Protein AF-A0A536BCS8-F1 (afdb_monomer)

Secondary structure (DSSP, 8-state):
-HHHHTTS--PEEPTT--EE--HHHHHHHHHHHHHHHTS---HHHHHHHHHHHHHHHHTT--THHHHHHHHHHHHTTS----

Nearest PDB structures (foldseek):
  5d90-assembly2_C  TM=6.331E-01  e=3.136E-01  Haemophilus influenzae Rd KW20
  7cla-assembly1_A-2  TM=3.798E-01  e=1.920E-01  Caulobacter vibrioides CB15
  3gp4-assembly1_A  TM=5.224E-01  e=6.321E-01  Listeria monocytogenes serotype 4b str. F2365
  3gpv-assembly1_A  TM=5.366E-01  e=2.954E+00  [Bacillus thuringiensis] serovar konkukian

Foldseek 3Di:
DVCVVLVQADFDADPVRDGDDDVVRVVSVVQVCCCCPVVVDDPVRSVVVVVVVVVCVVVVNDVVVVVVVVVVVVVVPPDDDD

Mean predicted aligned error: 11.86 Å

Radius of gyration: 17.62 Å; Cα contacts (8 Å, |Δi|>4): 40; chains: 1; bounding box: 31×37×53 Å

Structure (mmCIF, N/CA/C/O backbone):
data_AF-A0A536BCS8-F1
#
_entry.id   AF-A0A536BCS8-F1
#
loop_
_atom_site.group_PDB
_atom_site.id
_atom_site.type_symbol
_atom_site.label_atom_id
_atom_site.label_alt_id
_atom_site.label_comp_id
_atom_site.label_asym_id
_atom_site.label_entity_id
_atom_site.label_seq_id
_atom_site.pdbx_PDB_ins_code
_atom_site.Cartn_x
_atom_site.Cartn_y
_atom_site.Cartn_z
_atom_site.occupancy
_atom_site.B_iso_or_equiv
_atom_site.auth_seq_id
_atom_site.auth_comp_id
_atom_site.auth_asym_id
_atom_site.auth_atom_id
_atom_site.pdbx_PDB_model_num
ATOM 1 N N . MET A 1 1 ? 8.405 -13.511 -0.590 1.00 68.56 1 MET A N 1
ATOM 2 C CA . MET A 1 1 ? 8.315 -12.630 0.601 1.00 68.56 1 MET A CA 1
ATOM 3 C C . MET A 1 1 ? 6.860 -12.614 1.065 1.00 68.56 1 MET A C 1
ATOM 5 O O . MET A 1 1 ? 6.007 -12.765 0.203 1.00 68.56 1 MET A O 1
ATOM 9 N N . ILE A 1 2 ? 6.562 -12.437 2.361 1.00 76.19 2 ILE A N 1
ATOM 10 C CA . ILE A 1 2 ? 5.178 -12.469 2.902 1.00 76.19 2 ILE A CA 1
ATOM 11 C C . ILE A 1 2 ? 4.237 -11.496 2.158 1.00 76.19 2 ILE A C 1
ATOM 13 O O . ILE A 1 2 ? 3.086 -11.813 1.892 1.00 76.19 2 ILE A O 1
ATOM 17 N N . TYR A 1 3 ? 4.734 -10.335 1.726 1.00 76.12 3 TYR A N 1
ATOM 18 C CA . TYR A 1 3 ? 3.922 -9.367 0.974 1.00 76.12 3 TYR A CA 1
ATOM 19 C C . TYR A 1 3 ? 3.657 -9.769 -0.490 1.00 76.12 3 TYR A C 1
ATOM 21 O O . TYR A 1 3 ? 2.656 -9.355 -1.069 1.00 76.12 3 TYR A O 1
ATOM 29 N N . GLU A 1 4 ? 4.523 -10.593 -1.088 1.00 76.44 4 GLU A N 1
ATOM 30 C CA . GLU A 1 4 ? 4.311 -11.141 -2.439 1.00 76.44 4 GLU A CA 1
ATOM 31 C C . GLU A 1 4 ? 3.261 -12.252 -2.422 1.00 76.44 4 GLU A C 1
ATOM 33 O O . GLU A 1 4 ? 2.409 -12.299 -3.302 1.00 76.44 4 GLU A O 1
ATOM 38 N N . SER A 1 5 ? 3.307 -13.136 -1.414 1.00 73.44 5 SER A N 1
ATOM 39 C CA . SER A 1 5 ? 2.323 -14.218 -1.266 1.00 73.44 5 SER A CA 1
ATOM 40 C C . SER A 1 5 ? 0.918 -13.677 -1.027 1.00 73.44 5 SER A C 1
ATOM 42 O O . SER A 1 5 ? -0.056 -14.254 -1.492 1.00 73.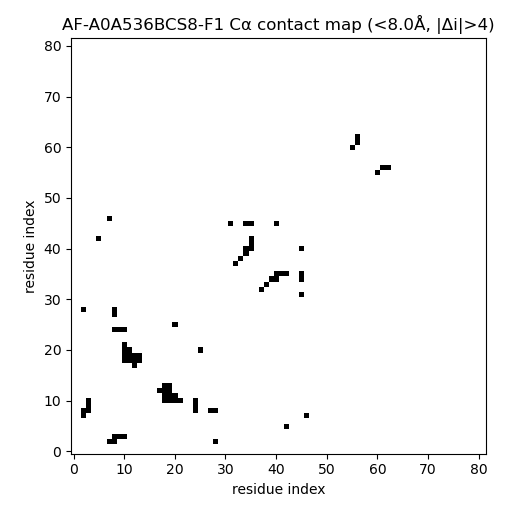44 5 SER A O 1
ATOM 44 N N . GLU A 1 6 ? 0.820 -12.520 -0.375 1.00 71.69 6 GLU A N 1
ATOM 45 C CA . GLU A 1 6 ? -0.444 -11.830 -0.128 1.00 71.69 6 GLU A CA 1
ATOM 46 C C . GLU A 1 6 ? -0.918 -10.953 -1.300 1.00 71.69 6 GLU A C 1
ATOM 48 O O . GLU A 1 6 ? -1.919 -10.250 -1.159 1.00 71.69 6 GLU A O 1
ATOM 53 N N . ASN A 1 7 ? -0.235 -10.982 -2.455 1.00 73.94 7 ASN A N 1
ATOM 54 C CA . ASN A 1 7 ? -0.517 -10.144 -3.631 1.00 73.94 7 ASN A CA 1
ATOM 55 C C . ASN A 1 7 ? -0.495 -8.625 -3.360 1.00 73.94 7 ASN A C 1
ATOM 57 O O . ASN A 1 7 ? -1.041 -7.847 -4.141 1.00 73.94 7 ASN A O 1
ATOM 61 N N . LEU A 1 8 ? 0.154 -8.182 -2.280 1.00 72.69 8 LEU A N 1
ATOM 62 C CA . LEU A 1 8 ? 0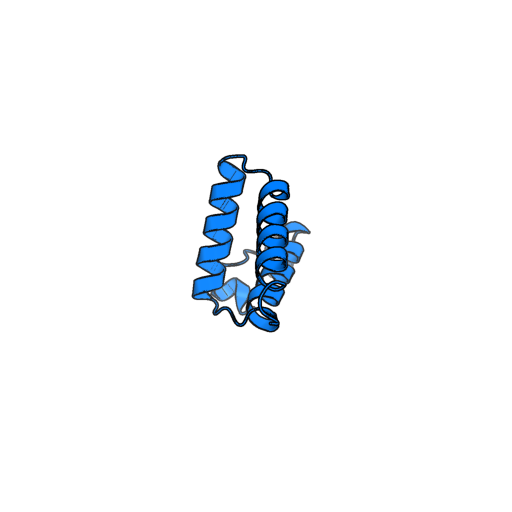.278 -6.761 -1.940 1.00 72.69 8 LEU A CA 1
ATOM 63 C C . LEU A 1 8 ? 1.319 -6.045 -2.808 1.00 72.69 8 LEU A C 1
ATOM 65 O O . LEU A 1 8 ? 1.219 -4.837 -3.033 1.00 72.69 8 LEU A O 1
ATOM 69 N N . ILE A 1 9 ? 2.320 -6.792 -3.277 1.00 79.31 9 ILE A N 1
ATOM 70 C CA . ILE A 1 9 ? 3.420 -6.313 -4.116 1.00 79.31 9 ILE A CA 1
ATOM 71 C C . ILE A 1 9 ? 3.699 -7.360 -5.188 1.00 79.31 9 ILE A C 1
ATOM 73 O O . ILE A 1 9 ? 3.717 -8.559 -4.901 1.00 79.31 9 ILE A O 1
ATOM 77 N N . LYS A 1 10 ? 3.953 -6.908 -6.418 1.00 79.12 10 LYS A N 1
ATOM 78 C CA . LYS A 1 10 ? 4.299 -7.773 -7.548 1.00 79.12 10 LYS A CA 1
ATOM 79 C C . LYS A 1 10 ? 5.660 -7.349 -8.107 1.00 79.12 10 LYS A C 1
ATOM 81 O O . LYS A 1 10 ? 5.706 -6.425 -8.913 1.00 79.12 10 LYS A O 1
ATOM 86 N N . PRO A 1 11 ? 6.769 -7.993 -7.700 1.00 81.81 11 PRO A N 1
ATOM 87 C CA . PRO A 1 11 ? 8.077 -7.658 -8.245 1.00 81.81 11 PRO A CA 1
ATOM 88 C C . PRO A 1 11 ? 8.136 -8.004 -9.731 1.00 81.81 11 PRO A C 1
ATOM 90 O O . PRO A 1 11 ? 7.593 -9.022 -10.174 1.00 81.81 11 PRO A O 1
ATOM 93 N N . GLN A 1 12 ? 8.909 -7.230 -10.483 1.00 85.00 12 GLN A N 1
ATOM 94 C CA . GLN A 1 12 ? 9.355 -7.679 -11.793 1.00 85.00 12 GLN A CA 1
ATOM 95 C C . GLN A 1 12 ? 10.482 -8.698 -11.620 1.00 85.00 12 GLN A C 1
ATOM 97 O O . GLN A 1 12 ? 11.376 -8.532 -10.785 1.00 85.00 12 GLN A O 1
ATOM 102 N N . ARG A 1 13 ? 10.449 -9.776 -12.403 1.00 86.12 13 ARG A N 1
ATOM 103 C CA . ARG A 1 13 ? 11.503 -10.796 -12.401 1.00 86.12 13 ARG A CA 1
ATOM 104 C C . ARG A 1 13 ? 12.428 -10.578 -13.588 1.00 86.12 13 ARG A C 1
ATOM 106 O O . ARG A 1 13 ? 11.964 -10.368 -14.703 1.00 86.12 13 ARG A O 1
ATOM 113 N N . THR A 1 14 ? 13.736 -10.624 -13.352 1.00 88.25 14 THR A N 1
ATOM 114 C CA . THR A 1 14 ? 14.725 -10.626 -14.440 1.00 88.25 14 THR A CA 1
ATOM 115 C C . THR A 1 14 ? 14.826 -12.011 -15.086 1.00 88.25 14 THR A C 1
ATOM 117 O O . THR A 1 14 ? 14.380 -12.997 -14.503 1.00 88.25 14 THR A O 1
ATOM 120 N N . ALA A 1 15 ? 15.484 -12.110 -16.247 1.00 86.31 15 ALA A N 1
ATOM 121 C CA . ALA A 1 15 ? 15.774 -13.391 -16.905 1.00 86.31 15 ALA A CA 1
ATOM 122 C C . ALA A 1 15 ? 16.532 -14.386 -15.996 1.00 86.31 15 ALA A C 1
ATOM 124 O O . ALA A 1 15 ? 16.333 -15.590 -16.082 1.00 86.31 15 ALA A O 1
ATOM 125 N N . THR A 1 16 ? 17.342 -13.885 -15.056 1.00 91.38 16 THR A N 1
ATOM 126 C CA . THR A 1 16 ? 18.039 -14.682 -14.024 1.00 91.38 16 THR A CA 1
ATOM 127 C C . THR A 1 16 ? 17.187 -14.914 -12.760 1.00 91.38 16 THR A C 1
ATOM 129 O O . THR A 1 16 ? 17.717 -1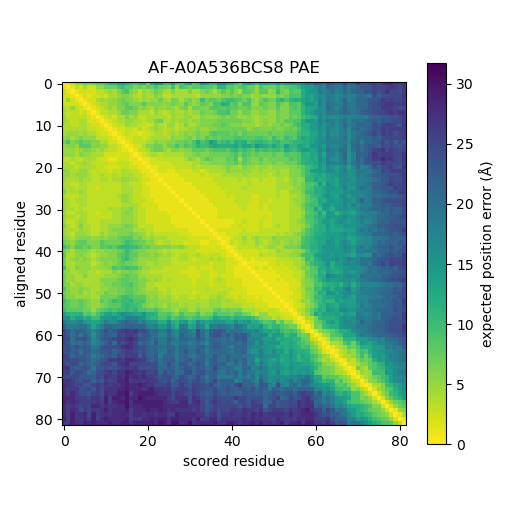5.219 -11.696 1.00 91.38 16 THR A O 1
ATOM 132 N N . ASN A 1 17 ? 15.868 -14.708 -12.828 1.00 84.00 17 ASN A N 1
ATOM 133 C CA . ASN A 1 17 ? 14.902 -14.890 -11.736 1.00 84.00 17 ASN A CA 1
ATOM 134 C C . ASN A 1 17 ? 15.145 -14.027 -10.473 1.00 84.00 17 ASN A C 1
ATOM 136 O O . ASN A 1 17 ? 14.663 -14.342 -9.381 1.00 84.00 17 ASN A O 1
ATOM 140 N N . ARG A 1 18 ? 15.871 -12.905 -10.593 1.00 87.44 18 ARG A N 1
ATOM 141 C CA . ARG A 1 18 ? 16.067 -11.956 -9.482 1.00 87.44 18 ARG A CA 1
ATOM 142 C C . ARG A 1 18 ? 14.865 -11.017 -9.385 1.00 87.44 18 ARG A C 1
ATOM 144 O O . ARG A 1 18 ? 14.364 -10.544 -10.403 1.00 87.44 18 ARG A O 1
ATOM 151 N N . ARG A 1 19 ? 14.424 -10.730 -8.156 1.00 88.56 19 ARG A N 1
ATOM 152 C CA . ARG A 1 19 ? 13.356 -9.759 -7.869 1.00 88.56 19 ARG A CA 1
ATOM 153 C C . ARG A 1 19 ? 13.888 -8.340 -8.072 1.00 88.56 19 ARG A C 1
ATOM 155 O O . ARG A 1 19 ? 14.876 -7.971 -7.440 1.00 88.56 19 ARG A O 1
ATOM 162 N N . ARG A 1 20 ? 13.235 -7.559 -8.928 1.00 88.88 20 ARG A N 1
ATOM 163 C CA . ARG A 1 20 ? 13.407 -6.109 -9.029 1.00 88.88 20 ARG A CA 1
ATOM 164 C C . ARG A 1 20 ? 12.163 -5.424 -8.487 1.00 88.88 20 ARG A C 1
ATOM 166 O O . ARG A 1 20 ? 11.043 -5.795 -8.834 1.00 88.88 20 ARG A O 1
ATOM 173 N N . TYR A 1 21 ? 12.407 -4.427 -7.653 1.00 82.00 21 TYR A N 1
ATOM 174 C CA . TYR A 1 21 ? 11.392 -3.556 -7.089 1.00 82.00 21 TYR A CA 1
ATOM 175 C C . TYR A 1 21 ? 11.598 -2.159 -7.662 1.00 82.00 21 TYR A C 1
ATOM 177 O O . TYR A 1 21 ? 12.736 -1.700 -7.785 1.00 82.00 21 TYR A O 1
ATOM 185 N N . SER A 1 22 ? 10.505 -1.513 -8.034 1.00 82.50 22 SER A N 1
ATOM 186 C CA . SER A 1 22 ? 10.475 -0.090 -8.350 1.00 82.50 22 SER A CA 1
ATOM 187 C C . SER A 1 22 ? 10.497 0.748 -7.067 1.00 82.50 22 SER A C 1
ATOM 189 O O . SER A 1 22 ? 10.240 0.236 -5.977 1.00 82.50 22 SER A O 1
ATOM 191 N N . GLU A 1 23 ? 10.757 2.052 -7.180 1.00 82.06 23 GLU A N 1
ATOM 192 C CA . GLU A 1 23 ? 10.639 2.956 -6.025 1.00 82.06 23 GLU A CA 1
ATOM 193 C C . GLU A 1 23 ? 9.216 2.942 -5.444 1.00 82.06 23 GLU A C 1
ATOM 195 O O . GLU A 1 23 ? 9.032 3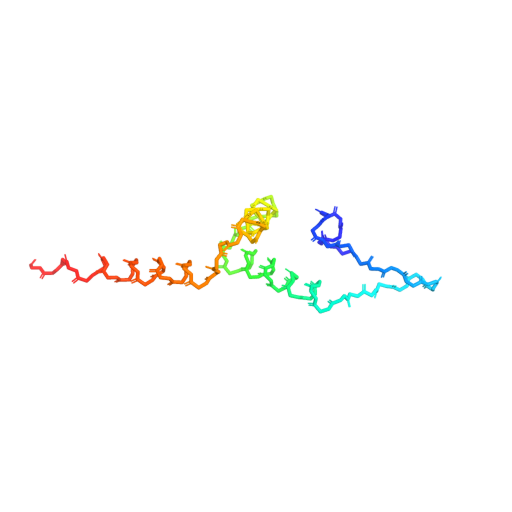.023 -4.230 1.00 82.06 23 GLU A O 1
ATOM 200 N N . ASP A 1 24 ? 8.199 2.764 -6.295 1.00 78.62 24 ASP A N 1
ATOM 201 C CA . ASP A 1 24 ? 6.818 2.651 -5.837 1.00 78.62 24 ASP A CA 1
ATOM 202 C C . ASP A 1 24 ? 6.591 1.397 -4.986 1.00 78.62 24 ASP A C 1
ATOM 204 O O . ASP A 1 24 ? 5.998 1.484 -3.911 1.00 78.62 24 ASP A O 1
ATOM 208 N N . ASP A 1 25 ? 7.158 0.257 -5.392 1.00 80.75 25 ASP A N 1
ATOM 209 C CA . ASP A 1 25 ? 7.118 -0.971 -4.593 1.00 80.75 25 ASP A CA 1
ATOM 210 C C . ASP A 1 25 ? 7.752 -0.747 -3.217 1.00 80.75 25 ASP A C 1
ATOM 212 O O . ASP A 1 25 ? 7.185 -1.145 -2.198 1.00 80.75 25 ASP A O 1
ATOM 216 N N . ILE A 1 26 ? 8.896 -0.056 -3.162 1.00 83.62 26 ILE A N 1
ATOM 217 C CA . ILE A 1 26 ? 9.566 0.266 -1.898 1.00 83.62 26 ILE A CA 1
ATOM 218 C C . ILE A 1 26 ? 8.693 1.180 -1.027 1.00 83.62 26 ILE A C 1
ATOM 220 O O . ILE A 1 26 ? 8.583 0.944 0.181 1.00 83.62 26 ILE A O 1
ATOM 224 N N . ARG A 1 27 ? 8.034 2.193 -1.602 1.00 82.62 27 ARG A N 1
ATOM 225 C CA . ARG A 1 27 ? 7.083 3.043 -0.863 1.00 82.62 27 ARG A CA 1
ATOM 226 C C . ARG A 1 27 ? 5.908 2.232 -0.322 1.00 82.62 27 ARG A C 1
ATOM 228 O O . ARG A 1 27 ? 5.585 2.362 0.860 1.00 82.62 27 ARG A O 1
ATOM 235 N N . ARG A 1 28 ? 5.324 1.339 -1.128 1.00 82.38 28 ARG A N 1
ATOM 236 C CA . ARG A 1 28 ? 4.238 0.443 -0.694 1.00 82.38 28 ARG A CA 1
ATOM 237 C C . ARG A 1 28 ? 4.676 -0.454 0.462 1.00 82.38 28 ARG A C 1
ATOM 239 O O . ARG A 1 28 ? 3.942 -0.554 1.443 1.00 82.38 28 ARG A O 1
ATOM 246 N N . VAL A 1 29 ? 5.883 -1.037 0.418 1.00 85.00 29 VAL A N 1
ATOM 247 C CA . VAL A 1 29 ? 6.437 -1.817 1.547 1.00 85.00 29 VAL A CA 1
ATOM 248 C C . VAL A 1 29 ? 6.477 -0.980 2.822 1.00 85.00 29 VAL A C 1
ATOM 250 O O . VAL A 1 29 ? 6.057 -1.466 3.872 1.00 85.00 29 VAL A O 1
ATOM 253 N N . ARG A 1 30 ? 6.971 0.264 2.755 1.00 86.62 30 ARG A N 1
ATOM 254 C CA . ARG A 1 30 ? 7.075 1.136 3.938 1.00 86.62 30 ARG A CA 1
ATOM 255 C C . ARG A 1 30 ? 5.704 1.414 4.554 1.00 86.62 30 ARG A C 1
ATOM 257 O O . ARG A 1 30 ? 5.567 1.319 5.770 1.00 86.62 30 ARG A O 1
ATOM 264 N N . VAL A 1 31 ? 4.685 1.675 3.733 1.00 84.50 31 VAL A N 1
ATOM 265 C CA . VAL A 1 31 ? 3.303 1.886 4.206 1.00 84.50 31 VAL A CA 1
ATOM 266 C C . VAL A 1 31 ? 2.742 0.624 4.860 1.00 84.50 31 VAL A C 1
ATOM 268 O O . VAL A 1 31 ? 2.196 0.689 5.959 1.00 84.50 31 VAL A O 1
ATOM 271 N N . ILE A 1 32 ? 2.926 -0.543 4.237 1.00 83.50 32 ILE A N 1
ATOM 272 C CA . ILE A 1 32 ? 2.491 -1.828 4.805 1.00 83.50 32 ILE A CA 1
ATOM 273 C C . ILE A 1 32 ? 3.170 -2.075 6.160 1.00 83.50 32 ILE A C 1
ATOM 275 O O . ILE A 1 32 ? 2.516 -2.476 7.124 1.00 83.50 32 ILE A O 1
ATOM 279 N N . GLN A 1 33 ? 4.473 -1.808 6.265 1.00 85.75 33 GLN A N 1
ATOM 280 C CA . GLN A 1 33 ? 5.213 -1.945 7.520 1.00 85.75 33 GLN A CA 1
ATOM 281 C C . GLN A 1 33 ? 4.729 -0.965 8.590 1.00 85.75 33 GLN A C 1
ATOM 283 O O . GLN A 1 33 ? 4.610 -1.353 9.748 1.00 85.75 33 GLN A O 1
ATOM 288 N N . PHE A 1 34 ? 4.418 0.276 8.219 1.00 86.38 34 PHE A N 1
ATOM 289 C CA . PHE A 1 34 ? 3.853 1.263 9.135 1.00 86.38 34 PHE A CA 1
ATOM 290 C C . PHE A 1 34 ? 2.497 0.803 9.688 1.00 86.38 34 PHE A C 1
ATOM 292 O O . PHE A 1 34 ? 2.310 0.756 10.904 1.00 86.38 34 PHE A O 1
ATOM 299 N N . LEU A 1 35 ? 1.582 0.377 8.813 1.00 83.94 35 LEU A N 1
ATOM 300 C CA . LEU A 1 35 ? 0.247 -0.077 9.211 1.00 83.94 35 LEU A CA 1
ATOM 301 C C . LEU A 1 35 ? 0.301 -1.328 10.098 1.00 83.94 35 LEU A C 1
ATOM 303 O O . LEU A 1 35 ? -0.385 -1.393 11.115 1.00 83.94 35 LEU A O 1
ATOM 307 N N . THR A 1 36 ? 1.148 -2.297 9.752 1.00 85.62 36 THR A N 1
ATOM 308 C CA . THR A 1 36 ? 1.260 -3.551 10.515 1.00 85.62 36 THR A CA 1
ATOM 309 C C . THR A 1 36 ? 1.990 -3.378 11.844 1.00 85.62 36 THR A C 1
ATOM 311 O O . THR A 1 36 ? 1.559 -3.941 12.845 1.00 85.62 36 THR A O 1
ATOM 314 N N . ARG A 1 37 ? 3.082 -2.601 11.884 1.00 87.88 37 ARG A N 1
ATOM 315 C CA . ARG A 1 37 ? 3.947 -2.498 13.073 1.00 87.88 37 ARG A CA 1
ATOM 316 C C . ARG A 1 37 ? 3.568 -1.368 14.019 1.00 87.88 37 ARG A C 1
ATOM 318 O O . ARG A 1 37 ? 3.690 -1.547 15.222 1.00 87.88 37 ARG A O 1
ATOM 325 N N . GLN A 1 38 ? 3.151 -0.215 13.498 1.00 87.06 38 GLN A N 1
ATOM 326 C CA . GLN A 1 38 ? 2.858 0.959 14.329 1.00 87.06 38 GLN A CA 1
ATOM 327 C C . GLN A 1 38 ? 1.370 1.094 14.640 1.00 87.06 38 GLN A C 1
ATOM 329 O O . GLN A 1 38 ? 1.010 1.534 15.725 1.00 87.06 38 GLN A O 1
ATOM 334 N N . LYS A 1 39 ? 0.500 0.715 13.697 1.00 85.50 39 LYS A N 1
ATOM 335 C CA . LYS A 1 39 ? -0.959 0.807 13.865 1.00 85.50 39 LYS A CA 1
ATOM 336 C C . LYS A 1 39 ? -1.620 -0.530 14.219 1.00 85.50 39 LYS A C 1
ATOM 338 O O . LYS A 1 39 ? -2.824 -0.557 14.441 1.00 85.50 39 LYS A O 1
ATOM 343 N N . GLY A 1 40 ? -0.856 -1.625 14.276 1.00 88.44 40 GLY A N 1
ATOM 344 C CA . GLY A 1 40 ? -1.360 -2.950 14.662 1.00 88.44 40 GLY A CA 1
ATOM 345 C C . GLY A 1 40 ? -2.378 -3.550 13.685 1.00 88.44 40 GLY A C 1
ATOM 346 O O . GLY A 1 40 ? -3.155 -4.425 14.058 1.00 88.44 40 GLY A O 1
ATOM 347 N N . VAL A 1 41 ? -2.407 -3.077 12.437 1.00 88.38 41 VAL A N 1
ATOM 348 C CA . VAL A 1 41 ? -3.379 -3.514 11.429 1.00 88.38 41 VAL A CA 1
ATOM 349 C C . VAL A 1 41 ? -2.957 -4.865 10.851 1.00 88.38 41 VAL A C 1
ATOM 351 O O . VAL A 1 41 ? -1.801 -5.068 10.481 1.00 88.38 41 VAL A O 1
AT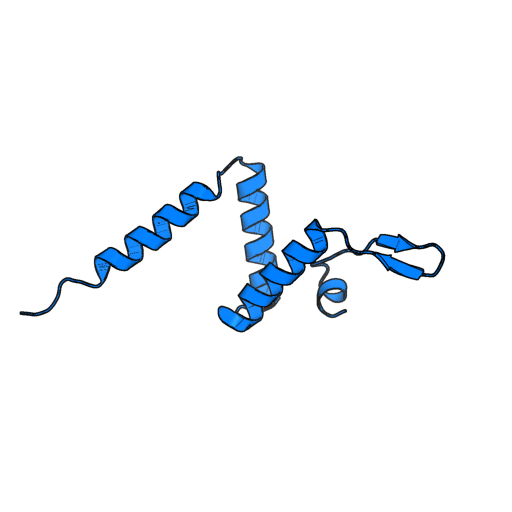OM 354 N N . ASN A 1 42 ? -3.900 -5.800 10.727 1.00 88.50 42 ASN A N 1
ATOM 355 C CA . ASN A 1 42 ? -3.640 -7.093 10.093 1.00 88.50 42 ASN A CA 1
ATOM 356 C C . ASN A 1 42 ? -3.514 -6.972 8.555 1.00 88.50 42 ASN A C 1
ATOM 358 O O . ASN A 1 42 ? -3.869 -5.963 7.948 1.00 88.50 42 ASN A O 1
ATOM 362 N N . LEU A 1 43 ? -3.031 -8.026 7.892 1.00 84.31 43 LEU A N 1
ATOM 363 C CA . LEU A 1 43 ? -2.815 -8.016 6.436 1.00 84.31 43 LEU A CA 1
ATOM 364 C C . LEU A 1 43 ? -4.107 -7.810 5.624 1.00 84.31 43 LEU A C 1
ATOM 366 O O . LEU A 1 43 ? -4.061 -7.189 4.562 1.00 84.31 43 LEU A O 1
ATOM 370 N N . ALA A 1 44 ? -5.256 -8.280 6.118 1.00 84.88 44 ALA A N 1
ATOM 371 C CA . ALA A 1 44 ? -6.549 -8.061 5.468 1.00 84.88 44 ALA A CA 1
ATOM 372 C C . ALA A 1 44 ? -6.973 -6.582 5.529 1.00 84.88 44 ALA A C 1
ATOM 374 O O . ALA A 1 44 ? -7.383 -6.010 4.521 1.00 84.88 44 ALA A O 1
ATOM 375 N N . GLY A 1 45 ? -6.785 -5.934 6.680 1.00 83.75 45 GLY A N 1
ATOM 376 C CA . GLY A 1 45 ? -7.024 -4.507 6.873 1.00 83.75 45 GLY A CA 1
ATOM 377 C C . GLY A 1 45 ? -6.084 -3.656 6.026 1.00 83.75 45 GLY A C 1
ATOM 378 O O . GLY A 1 45 ? -6.525 -2.705 5.393 1.00 83.75 45 GLY A O 1
ATOM 379 N N . VAL A 1 46 ? -4.812 -4.047 5.908 1.00 84.94 46 VAL A N 1
ATOM 380 C CA . VAL A 1 46 ? -3.858 -3.382 5.008 1.00 84.94 46 VAL A CA 1
ATOM 381 C C . VAL A 1 46 ? -4.327 -3.4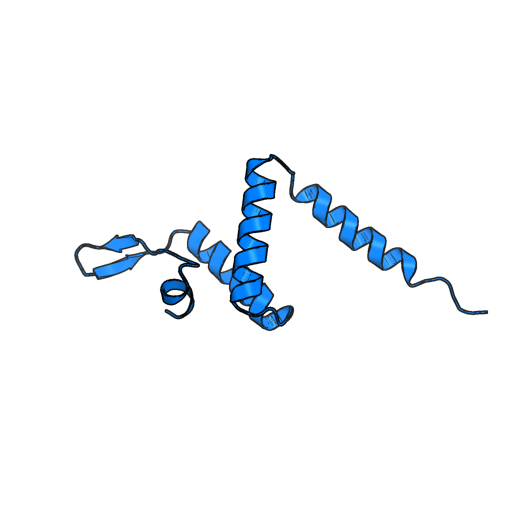37 3.552 1.00 84.94 46 VAL A C 1
ATOM 383 O O . VAL A 1 46 ? -4.272 -2.416 2.869 1.00 84.94 46 VAL A O 1
ATOM 386 N N . LYS A 1 47 ? -4.829 -4.586 3.071 1.00 82.56 47 LYS A N 1
ATOM 387 C CA . LYS A 1 47 ? -5.407 -4.691 1.716 1.00 82.56 47 LYS A CA 1
ATOM 388 C C . LYS A 1 47 ? -6.566 -3.714 1.532 1.00 82.56 47 LYS A C 1
ATOM 390 O O . LYS A 1 47 ? -6.609 -3.017 0.521 1.00 82.56 47 LYS A O 1
ATOM 395 N N . TYR A 1 48 ? -7.464 -3.638 2.514 1.00 83.25 48 TYR A N 1
ATOM 396 C CA . TYR A 1 48 ? -8.629 -2.758 2.456 1.00 83.25 48 TYR A CA 1
ATOM 397 C C . TYR A 1 48 ? -8.236 -1.275 2.456 1.00 83.25 48 TYR A C 1
ATOM 399 O O . TYR A 1 48 ? -8.717 -0.511 1.625 1.00 83.25 48 TYR A O 1
ATOM 407 N N . VAL A 1 49 ? -7.295 -0.878 3.319 1.00 83.31 49 VAL A N 1
ATOM 408 C CA . VAL A 1 49 ? -6.768 0.494 3.382 1.00 83.31 49 VAL A CA 1
ATOM 409 C C . VAL A 1 49 ? -6.079 0.878 2.075 1.00 83.31 49 VAL A C 1
ATOM 411 O O . VAL A 1 49 ? -6.339 1.950 1.543 1.00 83.31 49 VAL A O 1
ATOM 414 N N . LEU A 1 50 ? -5.235 0.008 1.515 1.00 79.81 50 LEU A N 1
ATOM 415 C CA . LEU A 1 50 ? -4.566 0.289 0.243 1.00 79.81 50 LEU A CA 1
ATOM 416 C C . LEU A 1 50 ? -5.556 0.394 -0.922 1.00 79.81 50 LEU A C 1
ATOM 418 O O . LEU A 1 50 ? -5.384 1.255 -1.781 1.00 79.81 50 LEU A O 1
ATOM 422 N N . HIS A 1 51 ? -6.590 -0.449 -0.942 1.00 79.44 51 HIS A N 1
ATOM 423 C CA . HIS A 1 51 ? -7.662 -0.366 -1.932 1.00 79.44 51 HIS A CA 1
ATOM 424 C C . HIS A 1 51 ? -8.453 0.941 -1.794 1.00 79.44 51 HIS A C 1
ATOM 426 O O . HIS A 1 51 ? -8.735 1.599 -2.793 1.00 79.44 51 HIS A O 1
ATOM 432 N N . LEU A 1 52 ? -8.755 1.354 -0.560 1.00 80.19 52 LEU A N 1
ATOM 433 C CA . LEU A 1 52 ? -9.430 2.618 -0.280 1.00 80.19 52 LEU A CA 1
ATOM 434 C C . LEU A 1 52 ? -8.582 3.811 -0.736 1.00 80.19 52 LEU A C 1
ATOM 436 O O . LEU A 1 52 ? -9.071 4.644 -1.490 1.00 80.19 52 LEU A O 1
ATOM 440 N N . LEU A 1 53 ? -7.298 3.854 -0.372 1.00 77.06 53 LEU A N 1
ATOM 441 C CA . LEU A 1 53 ? -6.368 4.903 -0.809 1.00 77.06 53 LEU A CA 1
ATOM 442 C C . LEU A 1 53 ? -6.241 4.965 -2.336 1.00 77.06 53 LEU A C 1
ATOM 444 O O . LEU A 1 53 ? -6.182 6.051 -2.905 1.00 77.06 53 LEU A O 1
ATOM 448 N N . GLN A 1 54 ? -6.238 3.813 -3.009 1.00 75.31 54 GLN A N 1
ATOM 449 C CA . GLN A 1 54 ? -6.222 3.751 -4.469 1.00 75.31 54 GLN A CA 1
ATOM 450 C C . GLN A 1 54 ? -7.526 4.280 -5.081 1.00 75.31 54 GLN A C 1
ATOM 452 O O . GLN A 1 54 ? -7.475 5.005 -6.072 1.00 75.31 54 GLN A O 1
ATOM 457 N N . SER A 1 55 ? -8.680 3.950 -4.495 1.00 71.31 55 SER A N 1
ATOM 458 C CA . SER A 1 55 ? -9.976 4.484 -4.929 1.00 71.31 55 SER A CA 1
ATOM 459 C C . SER A 1 55 ? -10.034 6.005 -4.774 1.00 71.31 55 SER A C 1
ATOM 461 O O . SER A 1 55 ? -10.466 6.688 -5.697 1.00 71.31 55 SER A O 1
ATOM 463 N N . LEU A 1 56 ? -9.535 6.538 -3.654 1.00 72.06 56 LEU A N 1
ATOM 464 C CA . LEU A 1 56 ? -9.479 7.980 -3.399 1.00 72.06 56 LEU A CA 1
ATOM 465 C C . LEU A 1 56 ? -8.527 8.688 -4.377 1.00 72.06 56 LEU A C 1
ATOM 467 O O . LEU A 1 56 ? -8.893 9.704 -4.963 1.00 72.06 56 LEU A O 1
ATOM 471 N N . GLY A 1 57 ? -7.344 8.116 -4.627 1.00 66.69 57 GLY A N 1
ATOM 472 C CA . GLY A 1 57 ? -6.388 8.650 -5.601 1.00 66.69 57 GLY A CA 1
ATOM 473 C C . GLY A 1 57 ? -6.918 8.638 -7.041 1.00 66.69 57 GLY A C 1
ATOM 474 O O . GLY A 1 57 ? -6.719 9.603 -7.772 1.00 66.69 57 GLY A O 1
ATOM 475 N N . ASN A 1 58 ? -7.656 7.594 -7.436 1.00 59.28 58 ASN A N 1
ATOM 476 C CA . ASN A 1 58 ? -8.327 7.533 -8.743 1.00 59.28 58 ASN A CA 1
ATOM 477 C C . ASN A 1 58 ? -9.499 8.521 -8.865 1.00 59.28 58 ASN A C 1
ATOM 479 O O . ASN A 1 58 ? -9.834 8.923 -9.976 1.00 59.28 58 ASN A O 1
ATOM 483 N N . GLN A 1 59 ? -10.116 8.912 -7.748 1.00 54.94 59 GLN A N 1
ATOM 484 C CA . GLN A 1 59 ? -11.155 9.945 -7.699 1.00 54.94 59 GLN A CA 1
ATOM 485 C C . GLN A 1 59 ? -10.582 11.371 -7.591 1.00 54.94 59 GLN A C 1
ATOM 487 O O . GLN A 1 59 ? -11.352 12.324 -7.541 1.00 54.94 59 GLN A O 1
ATOM 492 N N . GLY A 1 60 ? -9.252 11.538 -7.593 1.00 46.03 60 GLY A N 1
ATOM 493 C CA . GLY A 1 60 ? -8.603 12.850 -7.528 1.00 46.03 60 GLY A CA 1
ATOM 494 C C . GLY A 1 60 ? -8.658 13.513 -6.149 1.00 46.03 60 GLY A C 1
ATOM 495 O O . GLY A 1 60 ? -8.493 14.726 -6.059 1.00 46.03 60 GLY A O 1
ATOM 496 N N . LEU A 1 61 ? -8.890 12.747 -5.077 1.00 45.56 61 LEU A N 1
ATOM 497 C CA . LEU A 1 61 ? -8.832 13.275 -3.715 1.00 45.56 61 LEU A CA 1
ATOM 498 C C . LEU A 1 61 ? -7.376 13.521 -3.315 1.00 45.56 61 LEU A C 1
ATOM 500 O O . LEU A 1 61 ? -6.577 12.594 -3.159 1.00 45.56 61 LEU A O 1
ATOM 504 N N . ASP A 1 62 ? -7.050 14.803 -3.175 1.00 45.12 62 ASP A N 1
ATOM 505 C CA . ASP A 1 62 ? -5.745 15.290 -2.762 1.00 45.12 62 ASP A CA 1
ATOM 506 C C . ASP A 1 62 ? -5.480 14.874 -1.305 1.00 45.12 62 ASP A C 1
ATOM 508 O O . ASP A 1 62 ? -6.194 15.265 -0.380 1.00 45.12 62 ASP A O 1
ATOM 512 N N . LEU A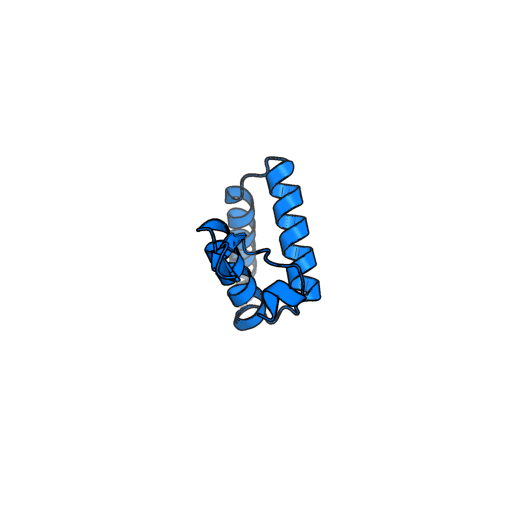 1 63 ? -4.441 14.059 -1.093 1.00 45.06 63 LEU A N 1
ATOM 513 C CA . LEU A 1 63 ? -4.036 13.529 0.218 1.00 45.06 63 LEU A CA 1
ATOM 514 C C . LEU A 1 63 ? -3.722 14.637 1.242 1.00 45.06 63 LEU A C 1
ATOM 516 O O . LEU A 1 63 ? -3.655 14.362 2.441 1.00 45.06 63 LEU A O 1
ATOM 520 N N . ASN A 1 64 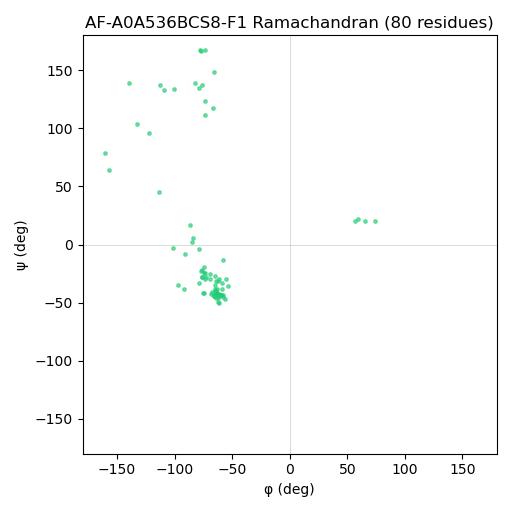? -3.572 15.884 0.788 1.00 49.88 64 ASN A N 1
ATOM 521 C CA . ASN A 1 64 ? -3.494 17.066 1.641 1.00 49.88 64 ASN A CA 1
ATOM 522 C C . ASN A 1 64 ? -4.763 17.290 2.489 1.00 49.88 64 ASN A C 1
ATOM 524 O O . ASN A 1 64 ? -4.641 17.768 3.611 1.00 49.88 64 ASN A O 1
ATOM 528 N N . GLN A 1 65 ? -5.950 16.878 2.028 1.00 43.97 65 GLN A N 1
ATOM 529 C CA . GLN A 1 65 ? -7.202 17.033 2.788 1.00 43.97 65 GLN A CA 1
ATOM 530 C C . GLN A 1 65 ? -7.322 16.061 3.967 1.00 43.97 65 GLN A C 1
ATOM 532 O O . GLN A 1 65 ? -7.918 16.386 4.988 1.00 43.97 65 GLN A O 1
ATOM 537 N N . VAL A 1 66 ? -6.725 14.869 3.872 1.00 48.47 66 VAL A N 1
ATOM 538 C CA . VAL A 1 66 ? -6.777 13.885 4.970 1.00 48.47 66 VAL A CA 1
ATOM 539 C C . VAL A 1 66 ? -5.948 14.359 6.170 1.00 48.47 66 VAL A C 1
ATOM 541 O O . VAL A 1 66 ? -6.308 14.082 7.310 1.00 48.47 66 VAL A O 1
ATOM 544 N N . ARG A 1 67 ? -4.888 15.147 5.933 1.00 48.62 67 ARG A N 1
ATOM 545 C CA . ARG A 1 67 ? -4.087 15.774 6.998 1.00 48.62 67 ARG A CA 1
ATOM 546 C C . ARG A 1 67 ? -4.865 16.795 7.832 1.00 48.62 67 ARG A C 1
ATOM 548 O O . ARG A 1 67 ? -4.524 16.972 8.994 1.00 48.62 67 ARG A O 1
ATOM 555 N N . GLU A 1 68 ? -5.893 17.439 7.278 1.00 46.53 68 GLU A N 1
ATOM 556 C CA . GLU A 1 68 ? -6.731 18.389 8.027 1.00 46.53 68 GLU A CA 1
ATOM 557 C C . GLU A 1 68 ? -7.697 17.696 9.002 1.00 46.53 68 GLU A C 1
ATOM 559 O O . GLU A 1 68 ? -8.161 18.312 9.955 1.00 46.53 68 GLU A O 1
ATOM 564 N N . LEU A 1 69 ? -7.989 16.406 8.816 1.00 50.16 69 LEU A N 1
ATOM 565 C CA . LEU A 1 69 ? -8.850 15.662 9.742 1.00 50.16 69 LEU A CA 1
ATOM 566 C C . LEU A 1 69 ? -8.100 15.235 11.011 1.00 50.16 69 LEU A C 1
ATOM 568 O O . LEU A 1 69 ? -8.691 15.231 12.091 1.00 50.16 69 LEU A O 1
ATOM 572 N N . ASP A 1 70 ? -6.800 14.941 10.898 1.00 48.22 70 ASP A N 1
ATOM 573 C CA . ASP A 1 70 ? -5.942 14.629 12.050 1.00 48.22 70 ASP A CA 1
ATOM 574 C C . ASP A 1 70 ? -5.800 15.847 12.986 1.00 48.22 70 ASP A C 1
ATOM 576 O O . ASP A 1 70 ? -5.806 15.693 14.207 1.00 48.22 70 ASP A O 1
ATOM 580 N N . THR A 1 71 ? -5.765 17.074 12.447 1.00 53.78 71 THR A N 1
ATOM 581 C CA . THR A 1 71 ? -5.661 18.297 13.267 1.00 53.78 71 THR A CA 1
ATOM 582 C C . THR A 1 71 ? -6.960 18.640 14.005 1.00 53.78 71 THR A C 1
ATOM 584 O O . THR A 1 71 ? -6.915 19.263 15.065 1.00 53.78 71 THR A O 1
ATOM 587 N N . LEU A 1 72 ? -8.123 18.191 13.517 1.00 48.09 72 LEU A N 1
ATOM 588 C CA . LEU A 1 72 ? -9.413 18.376 14.199 1.00 48.09 72 LEU A CA 1
ATOM 589 C C . LEU A 1 72 ? -9.613 17.420 15.387 1.00 48.09 72 LEU A C 1
ATOM 591 O O . LEU A 1 72 ? -10.390 17.728 16.295 1.00 48.09 72 LEU A O 1
ATOM 595 N N . GLN A 1 73 ? -8.907 16.284 15.421 1.00 50.66 73 GLN A N 1
ATOM 596 C CA . GLN A 1 73 ? -8.970 15.351 16.551 1.00 50.66 73 GLN A CA 1
ATOM 597 C C . GLN A 1 73 ? -8.174 15.840 17.769 1.00 50.66 73 GLN A C 1
ATOM 599 O O . GLN A 1 73 ? -8.566 15.549 18.899 1.00 50.66 73 GLN A O 1
ATOM 604 N N . GLU A 1 74 ? -7.118 16.634 17.572 1.00 50.38 74 GLU A N 1
ATOM 605 C CA . GLU A 1 74 ? -6.312 17.176 18.677 1.00 50.38 74 GLU A CA 1
ATOM 606 C C . GLU A 1 74 ? -7.035 18.293 19.454 1.00 50.38 74 GLU A C 1
ATOM 608 O O . GLU A 1 74 ? -6.835 18.441 20.660 1.00 50.38 74 GLU A O 1
ATOM 613 N N . VAL A 1 75 ? -7.947 19.037 18.816 1.00 55.19 75 VAL A N 1
ATOM 614 C CA . VAL A 1 75 ? -8.648 20.170 19.456 1.00 55.19 75 VAL A CA 1
ATOM 615 C C . VAL A 1 75 ? -9.768 19.719 20.408 1.00 55.19 75 VAL A C 1
ATOM 617 O O . VAL A 1 75 ? -10.094 20.432 21.355 1.00 55.19 75 VAL A O 1
ATOM 620 N N . SER A 1 76 ? -10.320 18.511 20.242 1.00 51.50 76 SER A N 1
ATOM 621 C CA . SER A 1 76 ? -11.402 18.008 21.114 1.00 51.50 76 SER A CA 1
ATOM 622 C C . SER A 1 76 ? -10.925 17.480 22.479 1.00 51.50 76 SER A C 1
ATOM 624 O O . SER A 1 76 ? -11.754 17.126 23.314 1.00 51.50 76 SER A O 1
ATOM 626 N N . GLY A 1 77 ? -9.611 17.435 22.737 1.00 50.12 77 GLY A N 1
ATOM 627 C CA . GLY A 1 77 ? -9.038 16.922 23.990 1.00 50.12 77 GLY A CA 1
ATOM 628 C C . GLY A 1 77 ? -8.823 17.951 25.109 1.00 50.12 77 GLY A C 1
ATOM 629 O O . GLY A 1 77 ? -8.501 17.552 26.223 1.00 50.12 77 GLY A O 1
ATOM 630 N N . ASN A 1 78 ? -9.000 19.254 24.854 1.00 52.62 78 ASN A N 1
ATOM 631 C CA . ASN A 1 78 ? -8.563 20.321 25.772 1.00 52.62 78 ASN A CA 1
ATOM 632 C C . ASN A 1 78 ? -9.706 21.133 26.403 1.00 52.62 78 ASN A C 1
ATOM 634 O O . ASN A 1 78 ? -9.647 22.358 26.495 1.00 52.62 78 ASN A O 1
ATOM 638 N N . GLY A 1 79 ? -10.752 20.460 26.879 1.00 51.16 79 GLY A N 1
ATOM 639 C CA . GLY A 1 79 ? -11.856 21.160 27.531 1.00 51.16 79 GLY A CA 1
ATOM 640 C C . GLY A 1 79 ? -12.671 20.301 28.475 1.00 51.16 79 GLY A C 1
ATOM 641 O O . GLY A 1 79 ? -13.845 20.113 28.204 1.00 51.16 79 GLY A O 1
ATOM 642 N N . LEU A 1 80 ? -12.072 19.806 29.564 1.00 54.09 80 LEU A N 1
ATOM 643 C CA . LEU A 1 80 ? -12.776 19.439 30.804 1.00 54.09 80 LEU A CA 1
ATOM 644 C C . LEU A 1 80 ? -11.777 19.389 31.975 1.00 54.09 80 LEU A C 1
ATOM 646 O O . LEU A 1 80 ? -11.337 18.330 32.411 1.00 54.09 80 LEU A O 1
ATOM 650 N N . THR A 1 81 ? -11.431 20.566 32.491 1.00 46.94 81 THR A N 1
ATOM 651 C CA . THR A 1 81 ? -11.003 20.742 33.885 1.00 46.94 81 THR A CA 1
ATOM 652 C C . THR A 1 81 ? -11.770 21.930 34.446 1.00 46.94 81 THR A C 1
ATOM 654 O O . THR A 1 81 ? -11.470 23.075 34.107 1.00 46.94 81 THR A O 1
ATOM 657 N N . ALA A 1 82 ? -12.777 21.628 35.258 1.00 43.50 82 ALA A N 1
ATOM 658 C CA . ALA A 1 82 ? -13.387 22.504 36.247 1.00 43.50 82 ALA A CA 1
ATOM 659 C C . ALA A 1 82 ? -13.547 21.676 37.524 1.00 43.50 82 ALA A C 1
ATOM 661 O O . ALA A 1 82 ? -13.906 20.482 37.383 1.00 43.50 82 ALA A O 1
#

Sequence (82 aa):
MIYESENLIKPQRTATNRRRYSEDDIRRVRVIQFLTRQKGVNLAGVKYVLHLLQSLGNQGLDLNQVRELDTLQEVSGNGLTA

Solvent-accessible surface area (backbone atoms only — not comparable to full-atom values): 5122 Å² total; per-residue (Å²): 105,78,52,47,78,68,68,75,46,82,64,50,68,47,97,86,69,45,80,45,72,54,74,65,54,54,52,51,51,52,53,52,50,43,40,40,72,75,66,66,41,51,75,68,54,49,52,51,51,53,50,49,53,49,53,38,53,75,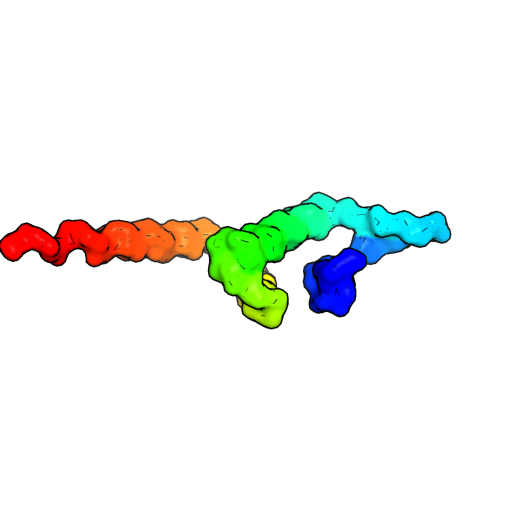70,67,56,60,72,72,60,62,58,58,54,61,60,58,61,64,65,75,73,80,80,86,87,130

pLDDT: mean 72.02, std 15.71, range [43.5, 91.38]